Protein AF-A0A963MFX9-F1 (afdb_monomer)

Foldseek 3Di:
DPQQADQPPCCCCVVDPVNPDDDDDDDPPRHDDDPPD

Sequence (37 aa):
INAQNCLHCKTCDIKDPTQNINWVTPEGGGGPNYPNM

Solvent-accessible surface area (backbone atoms only — not comparable to full-atom values): 2768 Å² total; per-residue (Å²): 136,72,71,91,75,41,74,82,74,58,54,64,41,74,67,38,93,78,62,83,46,84,81,72,89,70,67,93,86,68,64,74,86,65,95,88,112

Secondary structure (DSSP, 8-state):
--GGG--S--HHHHS-TT------PPSTT-S---TT-

Structure (mmCIF, N/CA/C/O backbone):
data_AF-A0A963MFX9-F1
#
_entry.id   AF-A0A963MFX9-F1
#
loop_
_atom_site.group_PDB
_atom_site.id
_atom_site.type_symbol
_atom_site.label_atom_id
_atom_site.label_alt_id
_atom_site.label_comp_id
_atom_site.label_asym_id
_atom_site.label_entity_id
_atom_site.label_seq_id
_atom_site.pdbx_PDB_ins_code
_atom_site.Cartn_x
_atom_site.Cartn_y
_atom_site.Cartn_z
_atom_site.occupancy
_atom_site.B_iso_or_equiv
_atom_site.auth_seq_id
_atom_site.auth_comp_id
_atom_site.auth_asym_id
_atom_site.auth_atom_id
_atom_site.pdbx_PDB_model_num
ATOM 1 N N . ILE A 1 1 ? -10.821 0.204 -3.875 1.00 80.56 1 ILE A N 1
ATOM 2 C CA . ILE A 1 1 ? -9.379 0.507 -4.066 1.00 80.56 1 ILE A CA 1
ATOM 3 C C . ILE A 1 1 ? -9.092 0.447 -5.558 1.00 80.56 1 ILE A C 1
ATOM 5 O O . ILE A 1 1 ? -9.509 -0.519 -6.181 1.00 80.56 1 ILE A O 1
ATOM 9 N N . ASN A 1 2 ? -8.435 1.457 -6.133 1.00 88.44 2 ASN A N 1
ATOM 10 C CA . ASN A 1 2 ? -7.930 1.373 -7.505 1.00 88.44 2 ASN A CA 1
ATOM 11 C C . ASN A 1 2 ? -6.469 0.893 -7.459 1.00 88.44 2 ASN A C 1
ATOM 13 O O . ASN A 1 2 ? -5.571 1.675 -7.152 1.00 88.44 2 ASN A O 1
ATOM 17 N N . ALA A 1 3 ? -6.250 -0.401 -7.704 1.00 87.94 3 ALA A N 1
ATOM 18 C CA . ALA A 1 3 ? -4.939 -1.036 -7.563 1.00 87.94 3 ALA A CA 1
ATOM 19 C C . ALA A 1 3 ? -3.928 -0.611 -8.644 1.00 87.94 3 ALA A C 1
ATOM 21 O O . ALA A 1 3 ? -2.729 -0.678 -8.398 1.00 87.94 3 ALA A O 1
ATOM 22 N N . GLN A 1 4 ? -4.389 -0.111 -9.796 1.00 87.12 4 GLN A N 1
ATOM 23 C CA . GLN A 1 4 ? -3.510 0.371 -10.871 1.00 87.12 4 GLN A CA 1
ATOM 24 C C . GLN A 1 4 ? -2.723 1.626 -10.459 1.00 87.12 4 GLN A C 1
ATOM 26 O O . GLN A 1 4 ? -1.624 1.849 -10.951 1.00 87.12 4 GLN A O 1
ATOM 31 N N . ASN A 1 5 ? -3.255 2.406 -9.511 1.00 88.50 5 ASN A N 1
ATOM 32 C CA . ASN A 1 5 ? -2.602 3.591 -8.946 1.00 88.50 5 ASN A CA 1
ATOM 33 C C . ASN A 1 5 ? -1.879 3.294 -7.615 1.00 88.50 5 ASN A C 1
ATOM 35 O O . ASN A 1 5 ? -1.575 4.215 -6.855 1.00 88.50 5 ASN A O 1
ATOM 39 N N . CYS A 1 6 ? -1.660 2.021 -7.266 1.00 92.19 6 CYS A N 1
ATOM 40 C CA . CYS A 1 6 ? -1.017 1.662 -6.004 1.00 92.19 6 CYS A CA 1
ATOM 41 C C . CYS A 1 6 ? 0.467 2.056 -6.014 1.00 92.19 6 CYS A C 1
ATOM 43 O O . CYS A 1 6 ? 1.214 1.651 -6.895 1.00 92.19 6 CYS A O 1
ATOM 45 N N . LEU A 1 7 ? 0.911 2.783 -4.984 1.00 93.19 7 LEU A N 1
ATOM 46 C CA . LEU A 1 7 ? 2.313 3.200 -4.820 1.00 93.19 7 LEU A CA 1
ATOM 47 C C . LEU A 1 7 ? 3.170 2.204 -4.024 1.00 93.19 7 LEU A C 1
ATOM 49 O O . LEU A 1 7 ? 4.325 2.485 -3.717 1.00 93.19 7 LEU A O 1
ATOM 53 N N . HIS A 1 8 ? 2.592 1.062 -3.643 1.00 92.31 8 HIS A N 1
ATOM 54 C CA . HIS A 1 8 ? 3.262 -0.018 -2.908 1.00 92.31 8 HIS A CA 1
ATOM 55 C C . HIS A 1 8 ? 3.832 0.399 -1.537 1.00 92.31 8 HIS A C 1
ATOM 57 O O . HIS A 1 8 ? 4.694 -0.271 -0.978 1.00 92.31 8 HIS A O 1
ATOM 63 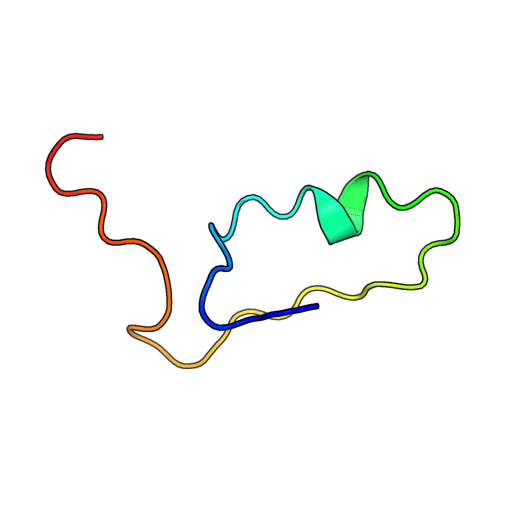N N . CYS A 1 9 ? 3.308 1.474 -0.942 1.00 92.62 9 CYS A N 1
ATOM 64 C CA . CYS A 1 9 ? 3.756 1.993 0.353 1.00 92.62 9 CYS A CA 1
ATOM 65 C C . CYS A 1 9 ? 3.206 1.237 1.577 1.00 92.62 9 CYS A C 1
ATOM 67 O O . CYS A 1 9 ? 3.599 1.536 2.700 1.00 92.62 9 CYS A O 1
ATOM 69 N N . LYS A 1 10 ? 2.273 0.293 1.385 1.00 93.44 10 LYS A N 1
ATOM 70 C CA . LYS A 1 10 ? 1.583 -0.485 2.439 1.00 93.44 10 LYS A CA 1
ATOM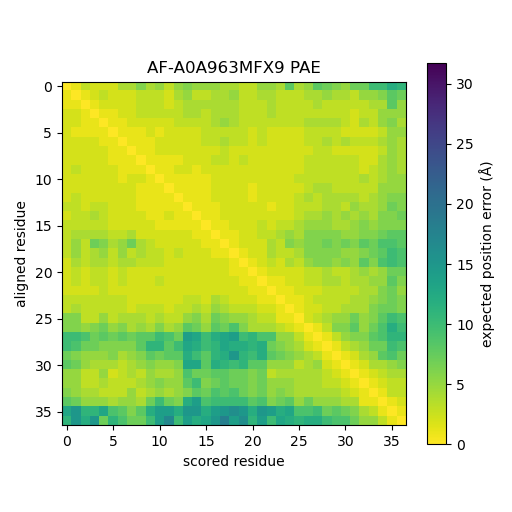 71 C C . LYS A 1 10 ? 0.797 0.323 3.485 1.00 93.44 10 LYS A C 1
ATOM 73 O O . LYS A 1 10 ? 0.259 -0.255 4.423 1.00 93.44 10 LYS A O 1
ATOM 78 N N . THR A 1 11 ? 0.644 1.637 3.325 1.00 94.31 11 THR A N 1
ATOM 79 C CA . THR A 1 11 ? -0.085 2.471 4.2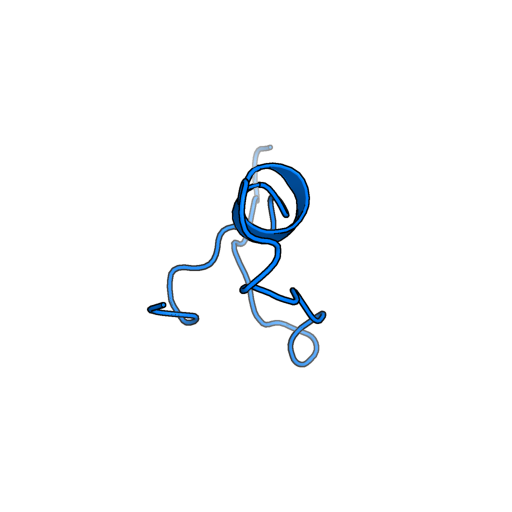96 1.00 94.31 11 THR A CA 1
ATOM 80 C C . THR A 1 11 ? -1.527 2.013 4.504 1.00 94.31 11 THR A C 1
ATOM 82 O O . THR A 1 11 ? -1.998 2.016 5.633 1.00 94.31 11 THR A O 1
ATOM 85 N N . CYS A 1 12 ? -2.221 1.593 3.444 1.00 93.06 12 CYS A N 1
ATOM 86 C CA . CYS A 1 12 ? -3.599 1.108 3.539 1.00 93.06 12 CYS A CA 1
ATOM 87 C C . CYS A 1 12 ? -3.748 -0.186 4.355 1.00 93.06 12 CYS A C 1
ATOM 89 O O . CYS A 1 12 ? -4.801 -0.386 4.938 1.00 93.06 12 CYS A O 1
ATOM 91 N N . ASP A 1 13 ? -2.710 -1.017 4.422 1.00 93.00 13 ASP A N 1
ATOM 92 C CA . ASP A 1 13 ? -2.674 -2.253 5.216 1.00 93.00 13 ASP A CA 1
ATOM 93 C C . ASP A 1 13 ? -2.391 -1.949 6.699 1.00 93.00 13 ASP A C 1
ATOM 95 O O . ASP A 1 13 ? -3.039 -2.458 7.605 1.00 93.00 13 ASP A O 1
ATOM 99 N N . ILE A 1 14 ? -1.455 -1.027 6.958 1.00 94.69 14 ILE A N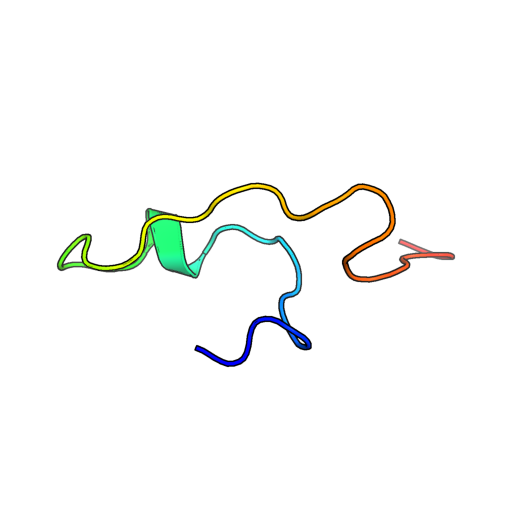 1
ATOM 100 C CA . ILE A 1 14 ? -0.974 -0.698 8.312 1.00 94.69 14 ILE A CA 1
ATOM 101 C C . ILE A 1 14 ? -1.900 0.281 9.044 1.00 94.69 14 ILE A C 1
ATOM 103 O O . ILE A 1 14 ? -2.008 0.254 10.270 1.00 94.69 14 ILE A O 1
ATOM 107 N N . LYS A 1 15 ? -2.489 1.230 8.313 1.00 95.44 15 LYS A N 1
ATOM 108 C CA . LYS A 1 15 ? -3.232 2.363 8.884 1.00 95.44 15 LYS A CA 1
ATOM 109 C C . LYS A 1 15 ? -4.739 2.232 8.749 1.00 95.44 15 LYS A C 1
ATOM 111 O O . LYS A 1 15 ? -5.435 3.168 9.132 1.00 95.44 15 LYS A O 1
ATOM 116 N N . ASP A 1 16 ? -5.246 1.113 8.244 1.00 95.00 16 ASP A N 1
ATOM 117 C CA . ASP A 1 16 ? -6.674 0.838 8.313 1.00 95.00 16 ASP A CA 1
ATOM 118 C C . ASP A 1 16 ? -7.064 0.465 9.759 1.00 95.00 16 ASP A C 1
ATOM 120 O O . ASP A 1 16 ? -6.691 -0.611 10.232 1.00 95.00 16 ASP A O 1
ATOM 124 N N . PRO A 1 17 ? -7.825 1.317 10.477 1.00 95.19 17 PRO A N 1
ATOM 125 C CA . PRO A 1 17 ? -8.232 1.050 11.858 1.00 95.19 17 PRO A CA 1
ATOM 126 C C . PRO A 1 17 ? -9.143 -0.175 11.989 1.00 95.19 17 PRO A C 1
ATOM 128 O O . PRO A 1 17 ? -9.321 -0.695 13.087 1.00 95.19 17 PRO A O 1
ATOM 131 N N . THR A 1 18 ? -9.734 -0.619 10.882 1.00 96.75 18 THR A N 1
ATOM 132 C CA . THR A 1 18 ? -10.658 -1.749 10.834 1.00 96.75 18 THR A CA 1
ATOM 133 C C . THR A 1 18 ? -10.036 -3.026 10.273 1.00 96.75 18 THR A C 1
ATOM 135 O O . THR A 1 18 ? -10.702 -4.055 10.288 1.00 96.75 18 THR A O 1
ATOM 138 N N . GLN A 1 19 ? -8.780 -2.977 9.804 1.00 92.31 19 GLN A N 1
ATOM 139 C CA . GLN A 1 19 ? -8.086 -4.097 9.144 1.00 92.31 19 GLN A CA 1
ATOM 140 C C . GLN A 1 19 ? -8.922 -4.813 8.064 1.00 92.31 19 GLN A C 1
ATOM 142 O O . GLN A 1 19 ? -8.850 -6.026 7.882 1.00 92.31 19 GLN A O 1
ATOM 147 N N . ASN A 1 20 ? -9.721 -4.055 7.321 1.00 94.25 20 ASN A N 1
ATOM 148 C CA . ASN A 1 20 ? -10.514 -4.528 6.194 1.00 94.25 20 ASN A CA 1
ATOM 149 C C . ASN A 1 20 ? -9.687 -4.677 4.908 1.00 94.25 20 ASN A C 1
ATOM 151 O O . ASN A 1 20 ? -10.149 -5.287 3.941 1.00 94.25 20 ASN A O 1
ATOM 155 N N . ILE A 1 21 ? -8.487 -4.099 4.862 1.00 92.94 21 ILE A N 1
ATOM 156 C CA . ILE A 1 21 ? -7.603 -4.136 3.698 1.00 92.94 21 ILE A CA 1
ATOM 157 C C . ILE A 1 21 ? -6.427 -5.066 3.986 1.00 92.94 21 ILE A C 1
ATOM 159 O O . ILE A 1 21 ? -5.658 -4.807 4.901 1.00 92.94 21 ILE A O 1
ATOM 163 N N . ASN A 1 22 ? -6.269 -6.101 3.155 1.00 93.44 22 ASN A N 1
ATOM 164 C CA . ASN A 1 22 ? -5.083 -6.957 3.136 1.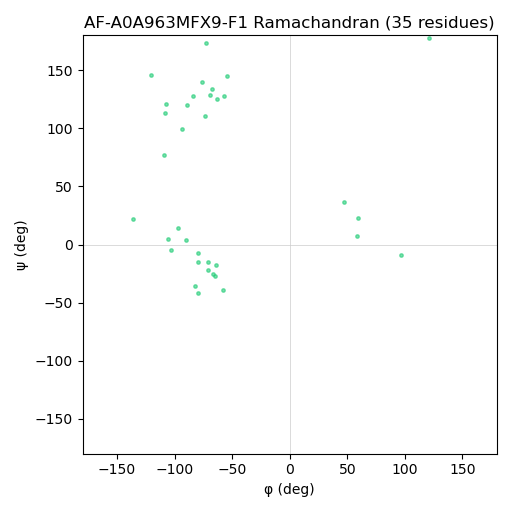00 93.44 22 ASN A CA 1
ATOM 165 C C . ASN A 1 22 ? -4.274 -6.674 1.863 1.00 93.44 22 ASN A C 1
ATOM 167 O O . ASN A 1 22 ? -4.749 -6.931 0.750 1.00 93.44 22 ASN A O 1
ATOM 171 N N . TRP A 1 23 ? -3.075 -6.115 2.005 1.00 92.44 23 TRP A N 1
ATOM 172 C CA . TRP A 1 23 ? -2.196 -5.827 0.872 1.00 92.44 23 TRP A CA 1
ATOM 173 C C . TRP A 1 23 ? -1.384 -7.064 0.481 1.00 92.44 23 TRP A C 1
ATOM 175 O O . TRP A 1 23 ? -0.681 -7.656 1.297 1.00 92.44 23 TRP A O 1
ATOM 185 N N . VAL A 1 24 ? -1.426 -7.422 -0.802 1.00 91.50 24 VAL A N 1
ATOM 186 C CA . VAL A 1 24 ? -0.606 -8.493 -1.384 1.00 91.50 24 VAL A CA 1
ATOM 187 C C . VAL A 1 24 ? 0.273 -7.937 -2.494 1.00 91.50 24 VAL A C 1
ATOM 189 O O . VAL A 1 24 ? -0.127 -7.021 -3.215 1.00 91.50 24 VAL A O 1
ATOM 192 N N . THR A 1 25 ? 1.477 -8.490 -2.628 1.00 87.75 25 THR A N 1
ATOM 193 C CA . THR A 1 25 ? 2.392 -8.110 -3.704 1.00 87.75 25 THR A CA 1
ATOM 194 C C . THR A 1 25 ? 1.759 -8.474 -5.052 1.00 87.75 25 THR A C 1
ATOM 196 O O . THR A 1 25 ? 1.379 -9.634 -5.229 1.00 87.75 25 THR A O 1
ATOM 199 N N . PRO A 1 26 ? 1.624 -7.525 -5.994 1.00 86.94 26 PRO A N 1
ATOM 200 C CA . PRO A 1 26 ? 1.116 -7.827 -7.327 1.00 86.94 26 PRO A CA 1
ATOM 201 C C . PRO A 1 26 ? 2.148 -8.605 -8.156 1.00 86.94 26 PRO A C 1
ATOM 203 O O . PRO A 1 26 ? 3.294 -8.796 -7.745 1.00 86.94 26 PRO A O 1
ATOM 206 N N . GLU A 1 27 ? 1.733 -9.044 -9.343 1.00 86.50 27 GLU A N 1
ATOM 207 C CA . GLU A 1 27 ? 2.599 -9.715 -10.317 1.00 86.5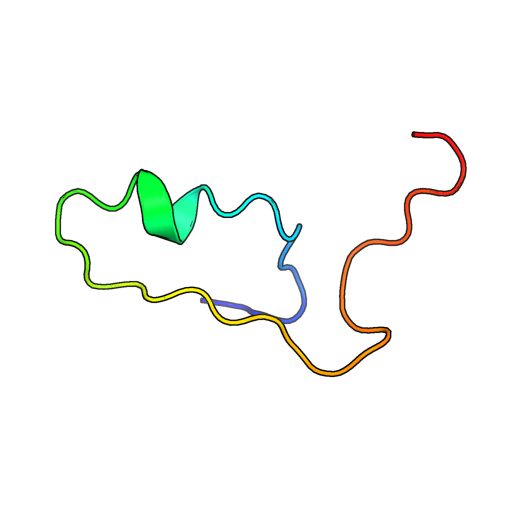0 27 GLU A CA 1
ATOM 208 C C . GLU A 1 27 ? 3.847 -8.867 -10.643 1.00 86.50 27 GLU A C 1
ATOM 210 O O . GLU A 1 27 ? 3.807 -7.632 -10.654 1.00 86.50 27 GLU A O 1
ATOM 215 N N . GLY A 1 28 ? 4.984 -9.536 -10.871 1.00 80.00 28 GLY A N 1
ATOM 216 C CA . GLY A 1 28 ? 6.279 -8.879 -11.062 1.00 80.00 28 GLY A CA 1
ATOM 217 C C . GLY A 1 28 ? 6.261 -7.871 -12.215 1.00 80.00 28 GLY A C 1
ATOM 218 O O . GLY A 1 28 ? 5.858 -8.201 -13.326 1.00 80.00 28 GLY A O 1
ATOM 219 N N . GLY A 1 29 ? 6.708 -6.641 -11.946 1.00 79.69 29 GLY A N 1
ATOM 220 C CA . GLY A 1 29 ? 6.661 -5.521 -12.896 1.00 79.69 29 GLY A CA 1
ATOM 221 C C . GLY A 1 29 ? 5.460 -4.584 -12.713 1.00 79.69 29 GLY A 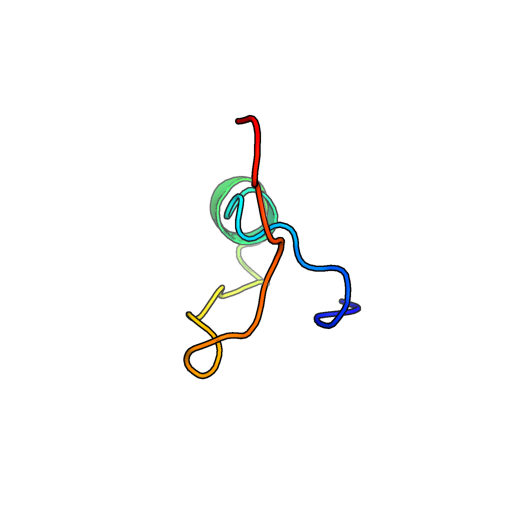C 1
ATOM 222 O O . GLY A 1 29 ? 5.441 -3.513 -13.313 1.00 79.69 29 GLY A O 1
ATOM 223 N N . GLY A 1 30 ? 4.490 -4.936 -11.862 1.00 81.00 30 GLY A N 1
ATOM 224 C CA . GLY A 1 30 ? 3.453 -4.013 -11.405 1.00 81.00 30 GLY A CA 1
ATOM 225 C C . GLY A 1 30 ? 3.990 -3.039 -10.355 1.00 81.00 30 GLY A C 1
ATOM 226 O O . GLY A 1 30 ? 4.749 -3.434 -9.470 1.00 81.00 30 GLY A O 1
ATOM 227 N N . GLY A 1 31 ? 3.585 -1.773 -10.437 1.00 82.31 31 GLY A N 1
ATOM 228 C CA . GLY A 1 31 ? 3.907 -0.749 -9.443 1.00 82.31 31 GLY A CA 1
ATOM 229 C C . GLY A 1 31 ? 4.674 0.453 -9.997 1.00 82.31 31 GLY A C 1
ATOM 230 O O . GLY A 1 31 ? 4.981 0.523 -11.188 1.00 82.31 31 GLY A O 1
ATOM 231 N N . PRO A 1 32 ? 4.953 1.442 -9.137 1.00 85.75 32 PRO A N 1
ATOM 232 C CA . PRO A 1 32 ? 5.639 2.663 -9.530 1.00 85.75 32 PRO A CA 1
ATOM 233 C C . PRO A 1 32 ? 7.096 2.391 -9.921 1.00 85.75 32 PRO A C 1
ATOM 235 O O . PRO A 1 32 ? 7.832 1.707 -9.211 1.00 85.75 32 PRO A O 1
ATOM 238 N N . ASN A 1 33 ? 7.517 2.974 -11.044 1.00 87.62 33 ASN A N 1
ATOM 239 C CA . ASN A 1 33 ? 8.919 3.033 -11.435 1.00 87.62 33 ASN A CA 1
ATOM 240 C C . ASN A 1 33 ? 9.544 4.298 -10.836 1.00 87.62 33 ASN A C 1
ATOM 242 O O . ASN A 1 33 ? 9.106 5.408 -11.141 1.00 87.62 33 ASN A O 1
ATOM 246 N N . TYR A 1 34 ? 10.562 4.121 -9.999 1.00 84.81 34 TYR A N 1
ATOM 247 C CA . TYR A 1 34 ? 11.284 5.199 -9.332 1.00 84.81 34 TYR A CA 1
ATOM 248 C C . TYR A 1 34 ? 12.701 5.331 -9.919 1.00 84.81 34 TYR A C 1
ATOM 250 O O . TYR A 1 34 ? 13.661 4.880 -9.304 1.00 84.81 34 TYR A O 1
ATOM 258 N N . PRO A 1 35 ? 12.874 5.936 -11.110 1.00 82.06 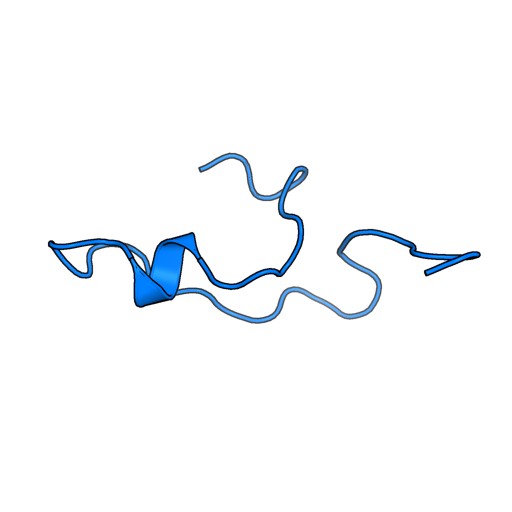35 PRO A N 1
ATOM 259 C CA . PRO A 1 35 ? 14.181 6.014 -11.769 1.00 82.06 35 PRO A CA 1
ATOM 260 C C . PRO A 1 35 ? 15.179 6.962 -11.084 1.00 82.06 35 PRO A C 1
ATOM 262 O O . PRO A 1 35 ? 16.360 6.921 -11.404 1.00 82.06 35 PRO A O 1
ATOM 265 N N . ASN A 1 36 ? 14.716 7.830 -10.178 1.00 80.88 36 ASN A N 1
ATOM 266 C CA . ASN A 1 36 ? 15.530 8.859 -9.515 1.00 80.88 36 ASN A CA 1
ATOM 267 C C . ASN A 1 36 ? 15.253 8.954 -8.003 1.00 80.88 36 ASN A C 1
ATOM 269 O O . ASN A 1 36 ? 15.437 10.021 -7.417 1.00 80.88 36 ASN A O 1
ATOM 273 N N . MET A 1 37 ? 14.723 7.892 -7.396 1.00 68.31 37 MET A N 1
ATOM 274 C CA . MET A 1 37 ? 14.375 7.854 -5.972 1.00 68.31 37 MET A CA 1
A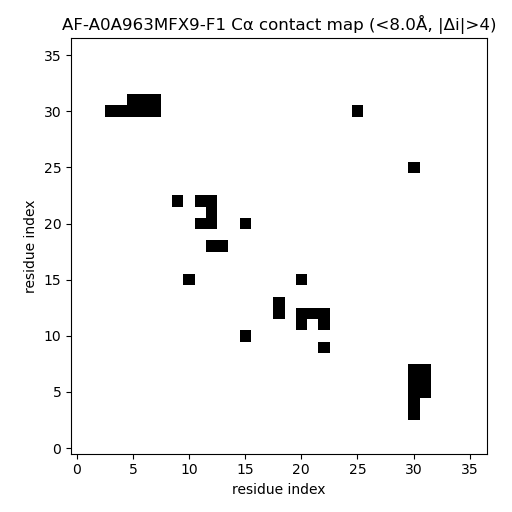TOM 275 C C . MET A 1 37 ? 15.268 6.875 -5.221 1.00 68.31 37 MET A C 1
ATOM 277 O O . MET A 1 37 ? 15.740 5.911 -5.864 1.00 68.31 37 MET A O 1
#

Mean predicted aligned error: 4.12 Å

pLDDT: mean 88.76, std 6.08, range [68.31, 96.75]

Radius of gyration: 11.25 Å; Cα contacts (8 Å, |Δi|>4): 19; chains: 1; bounding box: 26×19×25 Å